Protein AF-A0A7Y7P9Q9-F1 (afdb_monomer_lite)

Sequence (80 aa):
MKNPSIKQKPSQPDKARKPLEGYARYTNLAFQMFAIIGIGIFAGVKLDQWLNLSFPVFTLILSILSVAAAIYSAIKDLIR

Secon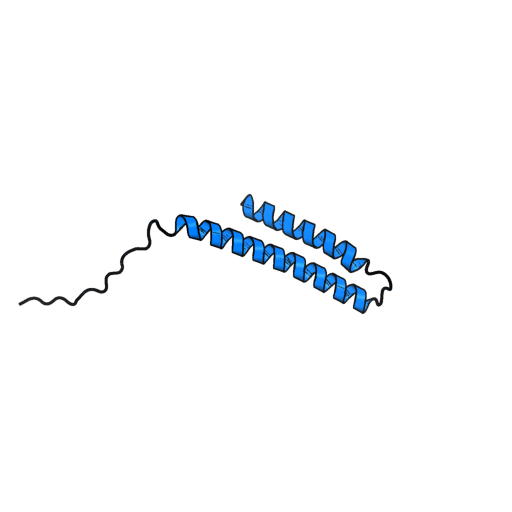dary structure (DSSP, 8-state):
--------------SSHHHHHHHHHHHHHHHHHHHHHHHHHHHHHHHHHHTT-SS-HHHHHHHHHHHHHHHHHHHHHHH-

Structure (mmCIF, N/CA/C/O backbone):
data_AF-A0A7Y7P9Q9-F1
#
_entry.id   AF-A0A7Y7P9Q9-F1
#
loop_
_atom_site.group_PDB
_atom_site.id
_atom_site.type_symbol
_atom_site.label_atom_id
_atom_site.label_alt_id
_atom_site.label_comp_id
_atom_site.label_asym_id
_atom_site.label_entity_id
_atom_site.label_seq_id
_atom_site.pdbx_PDB_ins_code
_atom_site.Cartn_x
_atom_site.Cartn_y
_atom_site.Cartn_z
_atom_site.occupancy
_atom_site.B_iso_or_equiv
_atom_site.auth_seq_id
_atom_site.auth_comp_id
_atom_site.auth_asym_id
_atom_site.auth_atom_id
_atom_site.pdbx_PDB_model_num
ATOM 1 N N . MET A 1 1 ? 22.484 -48.890 -46.586 1.00 50.38 1 MET A N 1
ATOM 2 C CA . MET A 1 1 ? 22.469 -47.425 -46.802 1.00 50.38 1 MET A CA 1
ATOM 3 C C . MET A 1 1 ? 22.098 -46.766 -45.480 1.00 50.38 1 MET A C 1
ATOM 5 O O . MET A 1 1 ? 21.153 -47.215 -44.847 1.00 50.38 1 MET A O 1
ATOM 9 N N . LYS A 1 2 ? 22.928 -45.827 -45.003 1.00 45.81 2 LYS A N 1
ATOM 10 C CA . LYS A 1 2 ? 22.801 -45.145 -43.702 1.00 45.81 2 LYS A CA 1
ATOM 11 C C . LYS A 1 2 ? 21.426 -44.484 -43.544 1.00 45.81 2 LYS A C 1
ATOM 13 O O . LYS A 1 2 ? 21.025 -43.712 -44.405 1.00 45.81 2 LYS A O 1
ATOM 18 N N . ASN A 1 3 ? 20.778 -44.742 -42.410 1.00 60.75 3 ASN A N 1
ATOM 19 C CA . ASN A 1 3 ? 19.685 -43.925 -41.883 1.00 60.75 3 ASN A CA 1
ATOM 20 C C . ASN A 1 3 ? 20.252 -42.562 -41.431 1.00 60.75 3 ASN A C 1
ATOM 22 O O . ASN A 1 3 ? 21.412 -42.512 -41.003 1.00 60.75 3 ASN A O 1
ATOM 26 N N . PRO A 1 4 ? 19.464 -41.474 -41.449 1.00 54.91 4 PRO A N 1
ATOM 27 C CA . PRO A 1 4 ? 19.040 -41.004 -40.133 1.00 54.91 4 PRO A CA 1
ATOM 28 C C . PRO A 1 4 ? 17.649 -40.353 -40.093 1.00 54.91 4 PRO A C 1
ATOM 30 O O . PRO A 1 4 ? 17.324 -39.437 -40.842 1.00 54.91 4 PRO A O 1
ATOM 33 N N . SER A 1 5 ? 16.885 -40.814 -39.105 1.00 52.41 5 SER A N 1
ATOM 34 C CA . SER A 1 5 ? 15.936 -40.088 -38.262 1.00 52.41 5 SER A CA 1
ATOM 35 C C . SER A 1 5 ? 15.806 -38.586 -38.534 1.00 52.41 5 SER A C 1
ATOM 37 O O . SER A 1 5 ? 16.754 -37.821 -38.331 1.00 52.41 5 SER A O 1
ATOM 39 N N . ILE A 1 6 ? 14.589 -38.156 -38.883 1.00 58.69 6 ILE A N 1
ATOM 40 C CA . ILE A 1 6 ? 14.194 -36.747 -38.858 1.00 58.69 6 ILE A CA 1
ATOM 41 C C . ILE A 1 6 ? 14.353 -36.240 -37.424 1.00 58.69 6 ILE A C 1
ATOM 43 O O . ILE A 1 6 ? 13.573 -36.519 -36.517 1.00 58.69 6 ILE A O 1
ATOM 47 N N . LYS A 1 7 ? 15.463 -35.535 -37.244 1.00 45.03 7 LYS A N 1
ATOM 48 C CA . LYS A 1 7 ? 15.902 -34.841 -36.048 1.00 45.03 7 LYS A CA 1
ATOM 49 C C . LYS A 1 7 ? 14.836 -33.800 -35.700 1.00 45.03 7 LYS A C 1
ATOM 51 O O . LYS A 1 7 ? 14.633 -32.857 -36.464 1.00 45.03 7 LYS A O 1
ATOM 56 N N . GLN A 1 8 ? 14.173 -33.956 -34.551 1.00 54.41 8 GLN A N 1
ATOM 57 C CA . GLN A 1 8 ? 13.515 -32.837 -33.875 1.00 54.41 8 GLN A CA 1
ATOM 58 C C . GLN A 1 8 ? 14.498 -31.666 -33.877 1.00 54.41 8 GLN A C 1
ATOM 60 O O . GLN A 1 8 ? 15.632 -31.808 -33.420 1.00 54.41 8 GLN A O 1
ATOM 65 N N . LYS A 1 9 ? 14.097 -30.539 -34.464 1.00 44.34 9 LYS A N 1
ATOM 66 C CA . LYS A 1 9 ? 14.897 -29.320 -34.497 1.00 44.34 9 LYS A CA 1
ATOM 67 C C . LYS A 1 9 ? 14.672 -28.589 -33.170 1.00 44.34 9 LYS A C 1
ATOM 69 O O . LYS A 1 9 ? 13.576 -28.069 -32.977 1.00 44.34 9 LYS A O 1
ATOM 74 N N . PRO A 1 10 ? 15.662 -28.492 -32.267 1.00 55.22 10 PRO A N 1
ATOM 75 C CA . PRO A 1 10 ? 15.607 -27.516 -31.199 1.00 55.22 10 PRO A CA 1
ATOM 76 C C . PRO A 1 10 ? 16.107 -26.205 -31.812 1.00 55.22 10 PRO A C 1
ATOM 78 O O . PRO A 1 10 ? 17.306 -25.933 -31.846 1.00 55.22 10 PRO A O 1
ATOM 81 N N . SER A 1 11 ? 15.211 -25.426 -32.419 1.00 48.62 11 SER A N 1
ATOM 82 C CA . SER A 1 11 ? 15.566 -24.077 -32.868 1.00 48.62 11 SER A CA 1
ATOM 83 C C . SER A 1 11 ? 15.507 -23.128 -31.676 1.00 48.62 11 SER A C 1
ATOM 85 O O . SER A 1 11 ? 14.454 -22.918 -31.083 1.00 48.62 11 SER A O 1
ATOM 87 N N . GLN A 1 12 ? 16.692 -22.636 -31.333 1.00 55.38 12 GLN A N 1
ATOM 88 C CA . GLN A 1 12 ? 17.057 -21.837 -30.171 1.00 55.38 12 GLN A CA 1
ATOM 89 C C . GLN A 1 12 ? 16.173 -20.604 -29.903 1.00 55.38 12 GLN A C 1
ATOM 91 O O . GLN A 1 12 ? 15.554 -20.064 -30.823 1.00 55.38 12 GLN A O 1
ATOM 96 N N . PRO A 1 13 ? 16.161 -20.121 -28.645 1.00 58.88 13 PRO A N 1
ATOM 97 C CA . PRO A 1 13 ? 15.342 -19.013 -28.197 1.00 58.88 13 PRO A CA 1
ATOM 98 C C . PRO A 1 13 ? 16.148 -17.713 -28.241 1.00 58.88 13 PRO A C 1
ATOM 100 O O . PRO A 1 13 ? 16.683 -17.311 -27.220 1.00 58.88 13 PRO A O 1
ATOM 103 N N . ASP A 1 14 ? 16.247 -17.026 -29.376 1.00 60.62 14 ASP A N 1
ATOM 104 C CA . ASP A 1 14 ? 17.067 -15.810 -29.401 1.00 60.62 14 ASP A CA 1
ATOM 105 C C . ASP A 1 14 ? 16.480 -14.685 -30.250 1.00 60.62 14 ASP A C 1
ATOM 107 O O . ASP A 1 14 ? 16.136 -14.853 -31.417 1.00 60.62 14 ASP A O 1
ATOM 111 N N . LYS A 1 15 ? 16.434 -13.503 -29.622 1.00 50.78 15 LYS A N 1
ATOM 112 C CA . LYS A 1 15 ? 16.112 -12.152 -30.130 1.00 50.78 15 LYS A CA 1
ATOM 113 C C . LYS A 1 15 ? 14.682 -11.621 -29.974 1.00 50.78 15 LYS A C 1
ATOM 115 O O . LYS A 1 15 ? 14.555 -10.419 -29.773 1.00 50.78 15 LYS A O 1
ATOM 120 N N . ALA A 1 16 ? 13.634 -12.447 -29.923 1.00 51.03 16 ALA A N 1
ATOM 121 C CA . ALA A 1 16 ? 12.258 -11.953 -29.703 1.00 51.03 16 ALA A CA 1
ATOM 122 C C . ALA A 1 16 ? 11.857 -11.792 -28.217 1.00 51.03 16 ALA A C 1
ATOM 124 O O . ALA A 1 16 ? 10.798 -11.249 -27.915 1.00 51.03 16 ALA A O 1
ATOM 125 N N . ARG A 1 17 ? 12.690 -12.259 -27.274 1.00 55.22 17 ARG A N 1
ATOM 126 C CA . ARG A 1 17 ? 12.387 -12.244 -25.827 1.00 55.22 17 ARG A CA 1
ATOM 127 C C . ARG A 1 17 ? 12.677 -10.914 -25.129 1.00 55.22 17 ARG A C 1
ATOM 129 O O . ARG A 1 17 ? 12.057 -10.627 -24.113 1.00 55.22 17 ARG A O 1
ATOM 136 N N . LYS A 1 18 ? 13.546 -10.074 -25.700 1.00 55.81 18 LYS A N 1
ATOM 137 C CA . LYS A 1 18 ? 13.994 -8.822 -25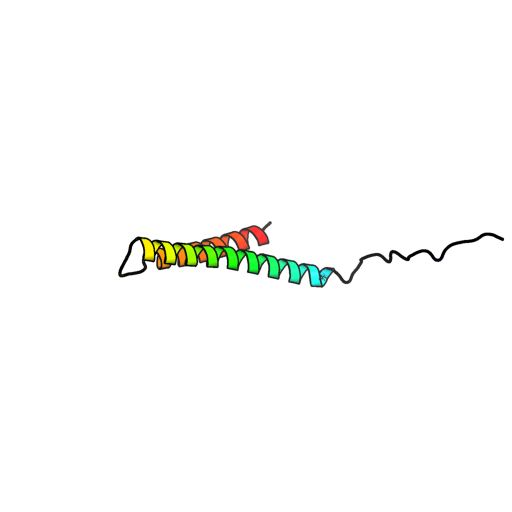.065 1.00 55.81 18 LYS A CA 1
ATOM 138 C C . LYS A 1 18 ? 12.874 -7.799 -24.778 1.00 55.81 18 LYS A C 1
ATOM 140 O O . LYS A 1 18 ? 12.935 -7.180 -23.722 1.00 55.81 18 LYS A O 1
ATOM 145 N N . PRO A 1 19 ? 11.843 -7.612 -25.632 1.00 55.62 19 PRO A N 1
ATOM 146 C CA . PRO A 1 19 ? 10.736 -6.702 -25.315 1.00 55.62 19 PRO A CA 1
ATOM 147 C C . PRO A 1 19 ? 9.740 -7.314 -24.317 1.00 55.62 19 PRO A C 1
ATOM 149 O O . PRO A 1 19 ? 9.167 -6.606 -23.491 1.00 55.62 19 PRO A O 1
ATOM 152 N N . LEU A 1 20 ? 9.545 -8.637 -24.379 1.00 59.91 20 LEU A N 1
ATOM 153 C CA . LEU A 1 20 ? 8.602 -9.362 -23.522 1.00 59.91 20 LEU A CA 1
ATOM 154 C C . LEU A 1 20 ? 9.107 -9.486 -22.080 1.00 59.91 20 LEU A C 1
ATOM 156 O O . LEU A 1 20 ? 8.303 -9.434 -21.154 1.00 59.91 20 LEU A O 1
ATOM 160 N N . GLU A 1 21 ? 10.422 -9.596 -21.878 1.00 65.88 21 GLU A N 1
ATOM 161 C CA . GLU A 1 21 ? 11.034 -9.599 -20.543 1.00 65.88 21 GLU A CA 1
ATOM 162 C C . GLU A 1 21 ? 10.765 -8.303 -19.778 1.00 65.88 21 GLU A C 1
ATOM 164 O O . GLU A 1 21 ? 10.451 -8.354 -18.590 1.00 65.88 21 GLU A O 1
ATOM 169 N N . GLY A 1 22 ? 10.818 -7.150 -20.455 1.00 72.19 22 GLY A N 1
ATOM 170 C CA . GLY A 1 22 ? 10.479 -5.868 -19.839 1.00 72.19 22 GLY A CA 1
ATOM 171 C C . GLY A 1 22 ? 9.033 -5.858 -19.346 1.00 72.19 22 GLY A C 1
ATOM 172 O O . GLY A 1 22 ? 8.776 -5.604 -18.173 1.00 72.19 22 GLY A O 1
ATOM 173 N N . TYR A 1 23 ? 8.088 -6.220 -20.216 1.00 80.56 23 TYR A N 1
ATOM 174 C CA . TYR A 1 23 ? 6.663 -6.239 -19.877 1.00 80.56 23 TYR A CA 1
ATOM 175 C C . TYR A 1 23 ? 6.327 -7.223 -18.746 1.00 80.56 23 TYR A C 1
ATOM 177 O O . TYR A 1 23 ? 5.593 -6.883 -17.813 1.00 80.56 23 TYR A O 1
ATOM 185 N N . ALA A 1 24 ? 6.901 -8.427 -18.794 1.00 84.25 24 ALA A N 1
ATOM 186 C CA . ALA A 1 24 ? 6.731 -9.425 -17.745 1.00 84.25 24 ALA A CA 1
ATOM 187 C C . ALA A 1 24 ? 7.298 -8.934 -16.400 1.00 84.25 24 ALA A C 1
ATOM 189 O O . ALA A 1 24 ? 6.648 -9.102 -15.367 1.00 84.25 24 ALA A O 1
ATOM 190 N N . ARG A 1 25 ? 8.461 -8.264 -16.409 1.00 81.12 25 ARG A N 1
ATOM 191 C CA . ARG A 1 25 ? 9.084 -7.699 -15.202 1.00 81.12 25 ARG A CA 1
ATOM 192 C C . ARG A 1 25 ? 8.228 -6.591 -14.580 1.00 81.12 25 ARG A C 1
ATOM 194 O O . ARG A 1 25 ? 7.987 -6.633 -13.377 1.00 81.12 25 ARG A O 1
ATOM 201 N N . TYR A 1 26 ? 7.712 -5.653 -15.379 1.00 86.31 26 TYR A N 1
ATOM 202 C CA . TYR A 1 26 ? 6.836 -4.585 -14.871 1.00 86.31 26 TYR A CA 1
ATOM 203 C C . TYR A 1 26 ? 5.507 -5.121 -14.337 1.00 86.31 26 TYR A C 1
ATOM 205 O O . TYR A 1 26 ? 5.035 -4.658 -13.301 1.00 86.31 26 TYR A O 1
ATOM 213 N N . THR A 1 27 ? 4.924 -6.120 -15.003 1.00 91.31 27 THR A N 1
ATOM 214 C CA . THR A 1 27 ? 3.682 -6.754 -14.538 1.00 91.31 27 THR A CA 1
ATOM 215 C C . THR A 1 27 ? 3.893 -7.446 -13.195 1.00 91.31 27 THR A C 1
ATOM 217 O O . THR A 1 27 ? 3.085 -7.268 -12.289 1.00 91.31 27 THR A O 1
ATOM 220 N N . ASN A 1 28 ? 4.997 -8.184 -13.038 1.00 89.44 28 ASN A N 1
ATOM 221 C CA . ASN A 1 28 ? 5.333 -8.844 -11.778 1.00 89.44 28 ASN A CA 1
ATOM 222 C C . ASN A 1 28 ? 5.541 -7.832 -10.638 1.00 89.44 28 ASN A C 1
ATOM 224 O O . ASN A 1 28 ? 5.012 -8.017 -9.543 1.00 89.44 28 ASN A O 1
ATOM 228 N N . LEU A 1 29 ? 6.243 -6.729 -10.918 1.00 90.56 29 LEU A N 1
ATOM 229 C CA . LEU A 1 29 ? 6.438 -5.648 -9.954 1.00 90.56 29 LEU A CA 1
ATOM 230 C C . LEU A 1 29 ? 5.108 -4.997 -9.546 1.00 90.56 29 LEU A C 1
ATOM 232 O O . LEU A 1 29 ? 4.843 -4.810 -8.359 1.00 90.56 29 LEU A O 1
ATOM 236 N N . ALA A 1 30 ? 4.241 -4.699 -10.517 1.00 90.69 30 ALA A N 1
ATOM 237 C CA . ALA A 1 30 ? 2.913 -4.157 -10.249 1.00 90.69 30 ALA A CA 1
ATOM 238 C C . ALA A 1 30 ? 2.082 -5.124 -9.392 1.00 90.69 30 ALA A C 1
ATOM 240 O O . ALA A 1 30 ? 1.452 -4.701 -8.424 1.00 90.69 30 ALA A O 1
ATOM 241 N N . PHE A 1 31 ? 2.130 -6.426 -9.688 1.00 94.06 31 PHE A N 1
ATOM 242 C CA . PHE A 1 31 ? 1.447 -7.454 -8.902 1.00 94.06 31 PHE A CA 1
ATOM 243 C C . PHE A 1 31 ? 1.938 -7.490 -7.451 1.00 94.06 31 PHE A C 1
ATOM 245 O O . PHE A 1 31 ? 1.133 -7.572 -6.524 1.00 94.06 31 PHE A O 1
ATOM 252 N N . GLN A 1 32 ? 3.250 -7.369 -7.243 1.00 91.69 32 GLN A N 1
ATOM 253 C CA . GLN A 1 32 ? 3.846 -7.293 -5.911 1.00 91.69 32 GLN A CA 1
ATOM 254 C C . GLN A 1 32 ? 3.375 -6.048 -5.147 1.00 91.69 32 GLN A C 1
ATOM 256 O O . GLN A 1 32 ? 2.992 -6.154 -3.982 1.00 91.69 32 GLN A O 1
ATOM 261 N N . MET A 1 33 ? 3.351 -4.877 -5.792 1.00 94.56 33 MET A N 1
ATOM 262 C CA . MET A 1 33 ? 2.833 -3.649 -5.177 1.00 94.56 33 MET A CA 1
ATOM 263 C C . MET A 1 33 ? 1.348 -3.775 -4.822 1.00 94.56 33 MET A C 1
ATOM 265 O O . MET A 1 33 ? 0.954 -3.407 -3.715 1.00 94.56 33 MET A O 1
ATOM 269 N N . PHE A 1 34 ? 0.532 -4.344 -5.717 1.00 94.88 34 PHE A N 1
ATOM 270 C CA . PHE A 1 34 ? -0.8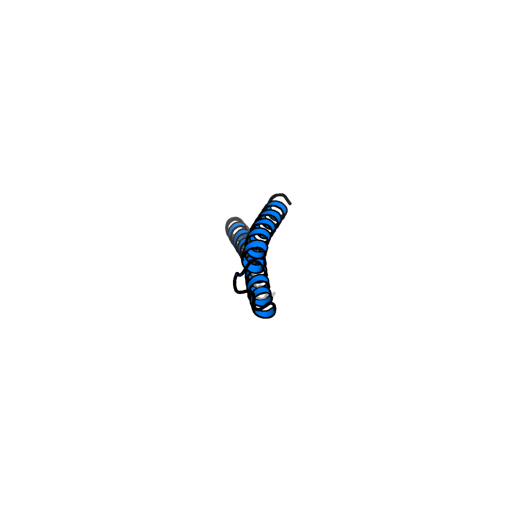84 -4.601 -5.450 1.00 94.88 34 PHE A CA 1
ATOM 271 C C . PHE A 1 34 ? -1.088 -5.562 -4.283 1.00 94.88 34 PHE A C 1
ATOM 273 O O . PHE A 1 34 ? -1.970 -5.326 -3.461 1.00 94.88 34 PHE A O 1
ATOM 280 N N . ALA A 1 35 ? -0.262 -6.603 -4.165 1.00 95.19 35 ALA A N 1
ATOM 281 C CA . ALA A 1 35 ? -0.314 -7.512 -3.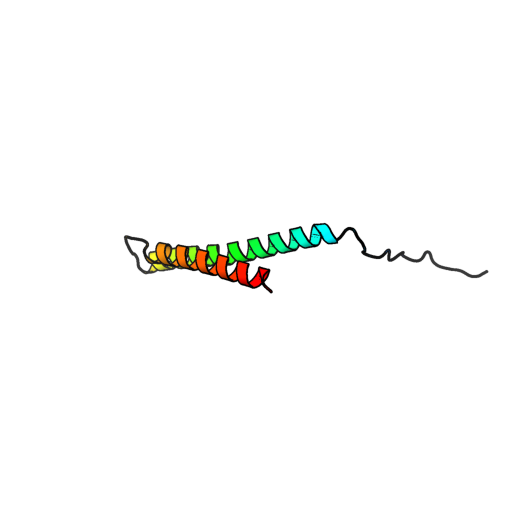028 1.00 95.19 35 ALA A CA 1
ATOM 282 C C . ALA A 1 35 ? -0.013 -6.780 -1.710 1.00 95.19 35 ALA A C 1
ATOM 284 O O . ALA A 1 35 ? -0.773 -6.922 -0.756 1.00 95.19 35 ALA A O 1
ATOM 285 N N . ILE A 1 36 ? 1.037 -5.950 -1.663 1.00 93.75 36 ILE A N 1
ATOM 286 C CA . ILE A 1 36 ? 1.399 -5.174 -0.462 1.00 93.75 36 ILE A CA 1
ATOM 287 C C . ILE A 1 36 ? 0.258 -4.229 -0.060 1.00 93.75 36 ILE A C 1
ATOM 289 O O . ILE A 1 36 ? -0.170 -4.231 1.094 1.00 93.75 36 ILE A O 1
ATOM 293 N N . ILE A 1 37 ? -0.268 -3.456 -1.015 1.00 93.38 37 ILE A N 1
ATOM 294 C CA . ILE A 1 37 ? -1.354 -2.499 -0.768 1.00 93.38 37 ILE A CA 1
ATOM 295 C C . ILE A 1 37 ? -2.631 -3.230 -0.342 1.00 93.38 37 ILE A C 1
ATOM 297 O O . ILE A 1 37 ? -3.257 -2.852 0.646 1.00 93.38 37 ILE A O 1
ATOM 301 N N . GLY A 1 38 ? -3.000 -4.297 -1.053 1.00 94.81 38 GLY A N 1
ATOM 302 C CA . GLY A 1 38 ? -4.191 -5.092 -0.765 1.00 94.81 38 GLY A CA 1
ATOM 303 C C . GLY A 1 38 ? -4.146 -5.730 0.621 1.00 94.81 38 GLY A C 1
ATOM 304 O O . GLY A 1 38 ? -5.120 -5.632 1.365 1.00 94.81 38 GLY A O 1
ATOM 305 N N . ILE A 1 39 ? -3.005 -6.315 1.005 1.00 95.50 39 ILE A N 1
ATOM 306 C CA . ILE A 1 39 ? -2.796 -6.874 2.350 1.00 95.50 39 ILE A CA 1
ATOM 307 C C . ILE A 1 39 ? -2.916 -5.776 3.405 1.00 95.50 39 ILE A C 1
ATOM 309 O O . ILE A 1 39 ? -3.583 -5.972 4.416 1.00 95.50 39 ILE A O 1
ATOM 313 N N . GLY A 1 40 ? -2.310 -4.619 3.159 1.00 94.50 40 GLY A N 1
ATOM 314 C CA . GLY A 1 40 ? -2.358 -3.475 4.054 1.00 94.50 40 GLY A CA 1
ATOM 315 C C . GLY A 1 40 ? -3.758 -2.939 4.320 1.00 94.50 40 GLY A C 1
ATOM 316 O O . GLY A 1 40 ? -4.163 -2.782 5.471 1.00 94.50 40 GLY A O 1
ATOM 317 N N . ILE A 1 41 ? -4.527 -2.709 3.255 1.00 93.19 41 ILE A N 1
ATOM 318 C CA . ILE A 1 41 ? -5.914 -2.244 3.357 1.00 93.19 41 ILE A CA 1
ATOM 319 C C . ILE A 1 41 ? -6.774 -3.311 4.037 1.00 93.19 41 ILE A C 1
ATOM 321 O O . ILE A 1 41 ? -7.521 -2.995 4.957 1.00 93.19 41 ILE A O 1
ATOM 325 N N . PHE A 1 42 ? -6.647 -4.579 3.633 1.00 94.00 42 PHE A N 1
ATOM 326 C CA . PHE A 1 42 ? -7.418 -5.670 4.227 1.00 94.00 42 PHE A CA 1
ATOM 327 C C . PHE A 1 42 ? -7.114 -5.842 5.720 1.00 94.00 42 PHE A C 1
ATOM 329 O O . PHE A 1 42 ? -8.032 -6.002 6.524 1.00 94.00 42 PHE A O 1
ATOM 336 N N . ALA A 1 43 ? -5.838 -5.765 6.103 1.00 93.81 43 ALA A N 1
ATOM 337 C CA . ALA A 1 43 ? -5.419 -5.791 7.497 1.00 93.81 43 ALA A CA 1
ATOM 338 C C . ALA A 1 43 ? -5.988 -4.596 8.274 1.00 93.81 43 ALA A C 1
ATOM 340 O O . ALA A 1 43 ? -6.498 -4.791 9.374 1.00 93.81 43 ALA A O 1
ATOM 341 N N . GLY A 1 44 ? -5.963 -3.394 7.691 1.00 92.19 44 GLY A N 1
ATOM 342 C CA . GLY A 1 44 ? -6.516 -2.184 8.302 1.00 92.19 44 GLY A CA 1
ATOM 343 C C . GLY A 1 44 ? -8.016 -2.298 8.552 1.00 92.19 44 GLY A C 1
ATOM 344 O O . GLY A 1 44 ? -8.464 -2.105 9.679 1.00 92.19 44 GLY A O 1
ATOM 345 N N . VAL A 1 45 ? -8.772 -2.723 7.535 1.00 91.62 45 VAL A N 1
ATOM 346 C CA . VAL A 1 45 ? -10.230 -2.891 7.622 1.00 91.62 45 VAL A CA 1
ATOM 347 C C . VAL A 1 45 ? -10.594 -3.960 8.646 1.00 91.62 45 VAL A C 1
ATOM 349 O O . VAL A 1 45 ? -11.474 -3.747 9.478 1.00 91.62 45 VAL A O 1
ATOM 352 N N . LYS A 1 46 ? -9.904 -5.106 8.623 1.00 91.62 46 LYS A N 1
ATOM 353 C CA . LYS A 1 46 ? -10.161 -6.191 9.575 1.00 91.62 46 LYS A CA 1
ATOM 354 C C . LYS A 1 46 ? -9.838 -5.768 11.009 1.00 91.62 46 LYS A C 1
ATOM 356 O O . LYS A 1 46 ? -10.561 -6.156 11.922 1.00 91.62 46 LYS A O 1
ATOM 361 N N . LEU A 1 47 ? -8.783 -4.977 11.204 1.00 91.44 47 LEU A N 1
ATOM 362 C CA . LEU A 1 47 ? -8.384 -4.475 12.516 1.00 91.44 47 LEU A CA 1
ATOM 363 C C . LEU A 1 47 ? -9.366 -3.422 13.045 1.00 91.44 47 LEU A C 1
ATOM 365 O O . LEU A 1 47 ? -9.787 -3.521 14.195 1.00 91.44 47 LEU A O 1
ATOM 369 N N . ASP A 1 48 ? -9.795 -2.482 12.201 1.00 89.12 48 ASP A N 1
ATOM 370 C CA . ASP A 1 48 ? -10.818 -1.493 12.563 1.00 89.12 48 ASP A CA 1
ATOM 371 C C . ASP A 1 48 ? -12.156 -2.160 12.921 1.00 89.12 48 ASP A C 1
ATOM 373 O O . ASP A 1 48 ? -12.795 -1.768 13.898 1.00 89.12 48 ASP A O 1
ATOM 377 N N . GLN A 1 49 ? -12.555 -3.211 12.189 1.00 87.88 49 GLN A N 1
ATOM 378 C CA . GLN A 1 49 ? -13.744 -4.012 12.508 1.00 87.88 49 GLN A CA 1
ATOM 379 C C . GLN A 1 49 ? -13.606 -4.755 13.840 1.00 87.88 49 GLN A C 1
ATOM 381 O O . GLN A 1 49 ? -14.552 -4.789 14.626 1.00 87.88 49 GLN A O 1
ATOM 386 N N . TRP A 1 50 ? -12.436 -5.339 14.113 1.00 89.31 50 TRP A N 1
ATOM 387 C CA . TRP A 1 50 ? -12.165 -6.031 15.377 1.00 89.31 50 TRP A CA 1
ATOM 388 C C . TRP A 1 50 ? -12.224 -5.093 16.581 1.00 89.31 50 TRP A C 1
ATOM 390 O O . TRP A 1 50 ? -12.720 -5.476 17.638 1.00 89.31 50 TRP A O 1
ATOM 400 N N . LEU A 1 51 ? -11.745 -3.862 16.411 1.00 86.56 51 LEU A N 1
ATOM 401 C CA . LEU A 1 51 ? -11.739 -2.839 17.452 1.00 86.56 51 LEU A CA 1
ATOM 402 C C . LEU A 1 51 ? -13.068 -2.069 17.544 1.00 86.56 51 LEU A C 1
ATOM 404 O O . LEU A 1 51 ? -13.207 -1.227 18.428 1.00 86.56 51 LEU A O 1
ATOM 408 N N . ASN A 1 52 ? -14.037 -2.363 16.664 1.00 81.00 52 ASN A N 1
ATOM 409 C CA . ASN A 1 52 ? -15.348 -1.706 16.584 1.00 81.00 52 ASN A CA 1
ATOM 410 C C . ASN A 1 52 ? -15.243 -0.169 16.586 1.00 81.00 52 ASN A C 1
ATOM 412 O O . ASN A 1 52 ? -16.060 0.539 17.177 1.00 81.00 52 ASN A O 1
ATOM 416 N N . LEU A 1 53 ? -14.188 0.359 15.960 1.00 80.12 53 LEU A N 1
ATOM 417 C CA . LEU A 1 53 ? -13.940 1.791 15.958 1.00 80.12 53 LEU A CA 1
ATOM 418 C C . LEU A 1 53 ? -14.940 2.472 15.029 1.00 80.12 53 LEU A C 1
ATOM 420 O O . LEU A 1 53 ? -15.002 2.178 13.838 1.00 80.12 53 LEU A O 1
ATOM 424 N N . SER A 1 54 ? -15.677 3.444 15.563 1.00 79.75 54 SER A N 1
ATOM 425 C CA . SER A 1 54 ? -16.589 4.284 14.777 1.00 79.75 54 SER A CA 1
ATOM 426 C C . SER A 1 54 ? -15.862 5.086 13.694 1.00 79.75 54 SER A C 1
ATOM 428 O O . SER A 1 54 ? -16.477 5.522 12.724 1.00 79.75 54 SER A O 1
ATOM 430 N N . PHE A 1 55 ? -14.554 5.296 13.866 1.00 85.31 55 PHE A N 1
ATOM 431 C CA . PHE A 1 55 ? -13.696 5.963 12.901 1.00 85.31 55 PHE A CA 1
ATOM 432 C C . PHE A 1 55 ? -12.526 5.036 12.520 1.00 85.31 55 PHE A C 1
ATOM 434 O O . PHE A 1 55 ? -11.780 4.628 13.413 1.00 85.31 55 PHE A O 1
ATOM 441 N N . PRO A 1 56 ? -12.344 4.699 11.227 1.00 87.00 56 PRO A N 1
ATOM 442 C CA . PRO A 1 56 ? -11.381 3.695 10.769 1.00 87.00 56 PRO A CA 1
ATOM 443 C C . PRO A 1 56 ? -9.939 4.238 10.734 1.00 87.00 56 PRO A C 1
ATOM 445 O O . PRO A 1 56 ? -9.332 4.436 9.676 1.00 87.00 56 PRO A O 1
ATOM 448 N N . VAL A 1 57 ? -9.394 4.546 11.914 1.00 90.69 57 VAL A N 1
ATOM 449 C CA . VAL A 1 57 ? -8.056 5.135 12.075 1.00 90.69 57 VAL A CA 1
ATOM 450 C C . VAL A 1 57 ? -6.975 4.173 11.595 1.00 90.69 57 VAL A C 1
ATOM 452 O O . VAL A 1 57 ? -6.026 4.610 10.936 1.00 90.69 57 VAL A O 1
ATOM 455 N N . PHE A 1 58 ? -7.098 2.873 11.890 1.00 89.25 58 PHE A N 1
ATOM 456 C CA . PHE A 1 58 ? -6.066 1.920 11.495 1.00 89.25 58 PHE A CA 1
ATOM 457 C C . PHE A 1 58 ? -6.059 1.714 9.991 1.00 89.25 58 PHE A C 1
ATOM 459 O O . PHE A 1 58 ? -4.976 1.678 9.422 1.00 89.25 58 PHE A O 1
ATOM 466 N N . THR A 1 59 ? -7.212 1.666 9.322 1.00 91.19 59 THR A N 1
ATOM 467 C CA . THR A 1 59 ? -7.279 1.622 7.854 1.00 91.19 59 THR A CA 1
ATOM 468 C C . THR A 1 59 ? -6.626 2.850 7.245 1.00 91.19 59 THR A C 1
ATOM 470 O O . THR A 1 59 ? -5.880 2.712 6.278 1.00 91.19 59 THR A O 1
ATOM 473 N N . LEU A 1 60 ? -6.845 4.042 7.810 1.00 93.00 60 LEU A N 1
ATOM 474 C CA . LEU A 1 60 ? -6.229 5.266 7.299 1.00 93.00 60 LEU A CA 1
ATOM 475 C C . LEU A 1 60 ? -4.697 5.211 7.404 1.00 93.00 60 LEU A C 1
ATOM 477 O O . LEU A 1 60 ? -3.998 5.444 6.417 1.00 93.00 60 LEU A O 1
ATOM 481 N N . ILE A 1 61 ? -4.174 4.846 8.578 1.00 94.31 61 ILE A N 1
ATOM 482 C CA . ILE A 1 61 ? -2.728 4.757 8.814 1.00 94.31 61 ILE A CA 1
ATOM 483 C C . ILE A 1 61 ? -2.111 3.604 8.011 1.00 94.31 61 ILE A C 1
ATOM 485 O O . ILE A 1 61 ? -1.101 3.809 7.336 1.00 94.31 61 ILE A O 1
ATOM 489 N N . LEU A 1 62 ? -2.713 2.408 8.029 1.00 92.81 62 LEU A N 1
ATOM 490 C CA . LEU A 1 62 ? -2.221 1.258 7.264 1.00 92.81 62 LEU A CA 1
ATOM 491 C C . LEU A 1 62 ? -2.277 1.513 5.764 1.00 92.81 62 LEU A C 1
ATOM 493 O O . LEU A 1 62 ? -1.361 1.084 5.074 1.00 92.81 62 LEU A O 1
ATOM 497 N N . SER A 1 63 ? -3.294 2.206 5.250 1.00 92.75 63 SER A N 1
ATOM 498 C CA . SER A 1 63 ? -3.372 2.561 3.830 1.00 92.75 63 SER A CA 1
ATOM 499 C C . SER A 1 63 ? -2.171 3.413 3.418 1.00 92.75 63 SER A C 1
ATOM 501 O O . SER A 1 63 ? -1.441 3.049 2.494 1.00 92.75 63 SER A O 1
ATOM 503 N N . ILE A 1 64 ? -1.881 4.478 4.175 1.00 95.25 64 ILE A N 1
ATOM 504 C CA . ILE A 1 64 ? -0.728 5.354 3.919 1.00 95.25 64 ILE A CA 1
ATOM 505 C C . ILE A 1 64 ? 0.584 4.569 4.033 1.00 95.25 64 ILE A C 1
ATOM 507 O O . ILE A 1 64 ? 1.428 4.639 3.137 1.00 95.25 64 ILE A O 1
ATOM 511 N N . LEU A 1 65 ? 0.748 3.783 5.102 1.00 95.50 65 LEU A N 1
ATOM 512 C CA . LEU A 1 65 ? 1.938 2.955 5.305 1.00 95.50 65 LEU A CA 1
ATOM 513 C C . LEU A 1 65 ? 2.119 1.918 4.198 1.00 95.50 65 LEU A C 1
ATOM 515 O O . LEU A 1 65 ? 3.245 1.661 3.784 1.00 95.50 6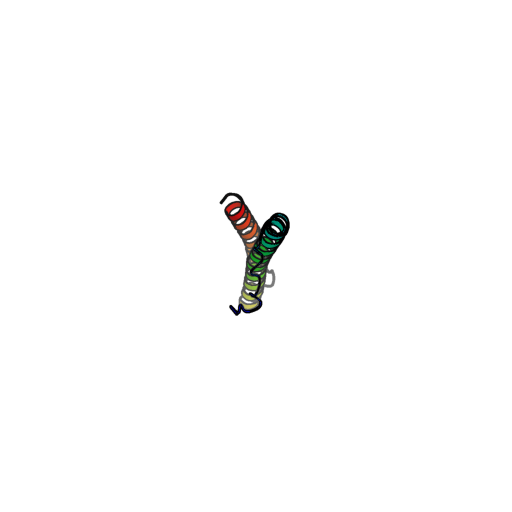5 LEU A O 1
ATOM 519 N N . SER A 1 66 ? 1.035 1.339 3.694 1.00 93.50 66 SER A N 1
ATOM 520 C CA . SER A 1 66 ? 1.095 0.295 2.670 1.00 93.50 66 SER A CA 1
ATOM 521 C C . SER A 1 66 ? 1.432 0.862 1.306 1.00 93.50 66 SER A C 1
ATOM 523 O O . SER A 1 66 ? 2.211 0.255 0.574 1.00 93.50 66 SER A O 1
ATOM 525 N N . VAL A 1 67 ? 0.930 2.055 0.985 1.00 93.81 67 VAL A N 1
ATOM 526 C CA . VAL A 1 67 ? 1.365 2.795 -0.204 1.00 93.81 67 VAL A CA 1
ATOM 527 C C . VAL A 1 67 ? 2.846 3.161 -0.085 1.00 93.81 67 VAL A C 1
ATOM 529 O O . VAL A 1 67 ? 3.610 2.904 -1.015 1.00 93.81 67 VAL A O 1
ATOM 532 N N . ALA A 1 68 ? 3.286 3.676 1.068 1.00 95.25 68 ALA A N 1
ATOM 533 C CA . ALA A 1 68 ? 4.696 3.989 1.304 1.00 95.25 68 ALA A CA 1
ATOM 534 C C . ALA A 1 68 ? 5.594 2.743 1.182 1.00 95.25 68 ALA A C 1
ATOM 536 O O . ALA A 1 68 ? 6.629 2.786 0.515 1.00 95.25 68 ALA A O 1
ATOM 537 N N . ALA A 1 69 ? 5.177 1.616 1.762 1.00 94.06 69 ALA A N 1
ATOM 538 C CA . ALA A 1 69 ? 5.886 0.343 1.678 1.00 94.06 69 ALA A CA 1
ATOM 539 C C . ALA A 1 69 ? 5.934 -0.199 0.243 1.00 94.06 69 ALA A C 1
ATOM 541 O O . ALA A 1 69 ? 6.983 -0.675 -0.192 1.00 94.06 69 ALA A O 1
ATOM 542 N N . ALA A 1 70 ? 4.837 -0.096 -0.513 1.00 93.56 70 ALA A N 1
ATOM 543 C CA . ALA A 1 70 ? 4.790 -0.514 -1.911 1.00 93.56 70 ALA A CA 1
ATOM 544 C C . ALA A 1 70 ? 5.743 0.318 -2.776 1.00 93.56 70 ALA A C 1
ATOM 546 O O . ALA A 1 70 ? 6.503 -0.248 -3.561 1.00 93.56 70 ALA A O 1
ATOM 547 N N . ILE A 1 71 ? 5.763 1.642 -2.590 1.00 92.75 71 ILE A N 1
ATOM 548 C CA . ILE A 1 71 ? 6.686 2.543 -3.294 1.00 92.75 71 ILE A CA 1
ATOM 549 C C . ILE A 1 71 ? 8.136 2.236 -2.908 1.00 92.75 71 ILE A C 1
ATOM 551 O O . ILE A 1 71 ? 8.983 2.099 -3.787 1.00 92.75 71 ILE A O 1
ATOM 555 N N . TYR A 1 72 ? 8.431 2.068 -1.616 1.00 93.50 72 TYR A N 1
ATOM 556 C CA . TYR A 1 72 ? 9.774 1.711 -1.156 1.00 93.50 72 TYR A CA 1
ATOM 557 C C . TYR A 1 72 ? 10.242 0.373 -1.743 1.00 93.50 72 TYR A C 1
ATOM 559 O O . TYR A 1 72 ? 11.367 0.271 -2.234 1.00 93.50 72 TYR A O 1
ATOM 567 N N . SER A 1 73 ? 9.371 -0.642 -1.745 1.00 91.12 73 SER A N 1
ATOM 568 C CA . SER A 1 73 ? 9.661 -1.941 -2.354 1.00 91.12 73 SER A CA 1
ATOM 569 C C . SER A 1 73 ? 9.912 -1.810 -3.853 1.00 91.12 73 SER A C 1
ATOM 571 O O . SER A 1 73 ? 10.841 -2.432 -4.359 1.00 91.12 73 SER A O 1
ATOM 573 N N . ALA A 1 74 ? 9.124 -0.991 -4.553 1.00 89.94 74 ALA A N 1
ATOM 574 C CA . ALA A 1 74 ? 9.286 -0.768 -5.983 1.00 89.94 74 ALA A CA 1
ATOM 575 C C . ALA A 1 74 ? 10.613 -0.083 -6.308 1.00 89.94 74 ALA A C 1
ATOM 577 O O . ALA A 1 74 ? 11.362 -0.557 -7.154 1.00 89.94 74 ALA A O 1
ATOM 578 N N . ILE A 1 75 ? 10.950 0.987 -5.588 1.00 91.25 75 ILE A N 1
ATOM 579 C CA . ILE A 1 75 ? 12.226 1.691 -5.752 1.00 91.25 75 ILE A CA 1
ATOM 580 C C . ILE A 1 75 ? 13.395 0.742 -5.473 1.00 91.25 75 ILE A C 1
ATOM 582 O O . ILE A 1 75 ? 14.344 0.685 -6.250 1.00 91.25 75 ILE A O 1
ATOM 586 N N . LYS A 1 76 ? 13.315 -0.043 -4.394 1.00 88.69 76 LYS A N 1
ATOM 587 C CA . LYS A 1 76 ? 14.346 -1.023 -4.042 1.00 88.69 76 LYS A CA 1
ATOM 588 C C . LYS A 1 76 ? 14.525 -2.099 -5.118 1.00 88.69 76 LYS A C 1
ATOM 590 O O . LYS A 1 76 ? 15.656 -2.507 -5.349 1.00 88.69 76 LYS A O 1
ATOM 595 N N . ASP A 1 77 ? 13.446 -2.551 -5.756 1.00 85.88 77 ASP A N 1
AT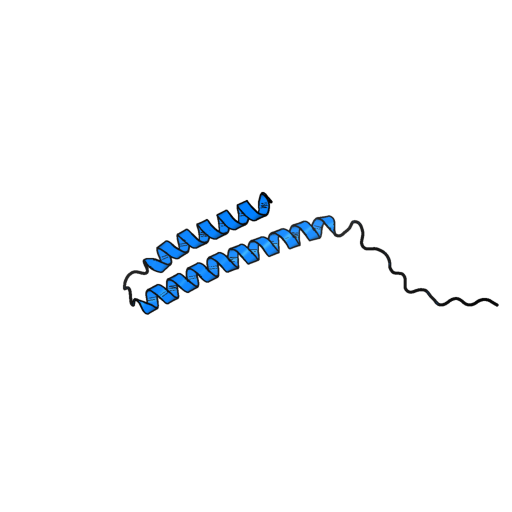OM 596 C CA . ASP A 1 77 ? 13.498 -3.564 -6.821 1.00 85.88 77 ASP A CA 1
ATOM 597 C C . ASP A 1 77 ? 13.979 -2.998 -8.168 1.00 85.88 77 ASP A C 1
ATOM 599 O O . ASP A 1 77 ? 14.587 -3.710 -8.965 1.00 85.88 77 ASP A O 1
ATOM 603 N N . LEU A 1 78 ? 13.746 -1.704 -8.411 1.00 83.75 78 LEU A N 1
ATOM 604 C CA . LEU A 1 78 ? 14.217 -1.002 -9.608 1.00 83.75 78 LEU A CA 1
ATOM 605 C C . LEU A 1 78 ? 15.684 -0.557 -9.518 1.00 83.75 78 LEU A C 1
ATOM 607 O O . LEU A 1 78 ? 16.350 -0.485 -10.547 1.00 83.75 78 LEU A O 1
ATOM 611 N N . ILE A 1 79 ? 16.177 -0.225 -8.320 1.00 86.00 79 ILE A N 1
ATOM 612 C CA . ILE A 1 79 ? 17.578 0.179 -8.091 1.00 86.00 79 ILE A CA 1
ATOM 613 C C . ILE A 1 79 ? 18.519 -1.037 -8.022 1.00 86.00 79 ILE A C 1
ATOM 615 O O . ILE A 1 79 ? 19.727 -0.886 -8.203 1.00 86.00 79 ILE A O 1
ATOM 619 N N . ARG A 1 80 ? 17.983 -2.230 -7.755 1.00 62.72 80 ARG A N 1
ATOM 620 C CA . ARG A 1 80 ? 18.741 -3.483 -7.690 1.00 62.72 80 ARG A CA 1
ATOM 621 C C . ARG A 1 80 ? 19.020 -4.071 -9.073 1.00 62.72 80 ARG A C 1
ATOM 623 O O . ARG A 1 80 ? 20.137 -4.612 -9.221 1.00 62.72 80 ARG A O 1
#

Foldseek 3Di:
DDDDDPDDDPDDDDDPCVVVVVVVVVVVLVVVLCVLLVCLLVVQVVVCVVVVDPDSPSNVVSNVVSNVVSVVVSVVVVVD

pLDDT: mean 80.41, std 16.66, range [44.34, 95.5]

Radius of gyration: 23.88 Å; chains: 1; bounding box: 39×53×64 Å